Protein AF-A0A9D6ZC73-F1 (afdb_monomer_lite)

pLDDT: mean 83.38, std 12.48, range [46.06, 94.62]

Secondary structure (DSSP, 8-state):
--TTGGGG------HHHHHHHHHHHHHHHHTT-HHHHHHHHHHHHHIIIIIITHHHHHHHTTT-HHHHHHHHHHHHHHHHHHHHHHHS--

Foldseek 3Di:
DDPVVVVPPPQDDDPVLVVVLVVVLVVCVVVVVNLVSVLSVLVSVCCRVCVVCVVVVCVVVVVDPVVSVVSNVVSVVVSVVSVVVVVPDD

Sequence (90 aa):
MDTEILKTIQITIPLWQISLFLLLAAILMLMGHKKIALAACYAFSLYWIFGLNRPELLKQFSNSTLLMGIYLAAGIIVVFLLLITFLIKE

Radius of gyration: 15.34 Å; chains: 1; bounding box: 31×29×43 Å

Structure (mmCIF, N/CA/C/O backbone):
data_AF-A0A9D6ZC73-F1
#
_entry.id   AF-A0A9D6ZC73-F1
#
loop_
_atom_site.group_PDB
_atom_site.id
_atom_site.type_symbol
_atom_site.label_atom_id
_atom_site.label_alt_id
_atom_site.label_comp_id
_atom_site.label_asym_id
_atom_site.label_entity_id
_atom_site.label_seq_id
_atom_site.pdbx_PDB_ins_code
_atom_site.Cartn_x
_atom_site.Cartn_y
_atom_site.Cartn_z
_atom_site.occupancy
_atom_site.B_iso_or_equiv
_atom_site.auth_seq_id
_atom_site.auth_comp_id
_atom_site.auth_asym_id
_atom_site.auth_atom_id
_atom_site.pdbx_PDB_model_num
ATOM 1 N N . MET A 1 1 ? -8.085 15.782 -21.423 1.00 48.41 1 MET A N 1
ATOM 2 C CA . MET A 1 1 ? -7.594 14.903 -20.342 1.00 48.41 1 MET A CA 1
ATOM 3 C C . MET A 1 1 ? -8.154 13.531 -20.635 1.00 48.41 1 MET A C 1
ATOM 5 O O . MET A 1 1 ? -9.308 13.262 -20.323 1.00 48.41 1 MET A O 1
ATOM 9 N N . ASP A 1 2 ? -7.387 12.751 -21.385 1.00 48.41 2 ASP A N 1
ATOM 10 C CA . ASP A 1 2 ? -7.839 11.524 -22.031 1.00 48.41 2 ASP A CA 1
ATOM 11 C C . ASP A 1 2 ? -8.059 10.431 -20.986 1.00 48.41 2 ASP A C 1
ATOM 13 O O . ASP A 1 2 ? -7.123 9.870 -20.416 1.00 48.41 2 ASP A O 1
ATOM 17 N N . THR A 1 3 ? -9.328 10.132 -20.719 1.00 54.91 3 THR A N 1
ATOM 18 C CA . THR A 1 3 ? -9.776 9.076 -19.798 1.00 54.91 3 THR A CA 1
ATOM 19 C C . THR A 1 3 ? -9.352 7.671 -20.246 1.00 54.91 3 THR A C 1
ATOM 21 O O . THR A 1 3 ? -9.518 6.708 -19.499 1.00 54.91 3 THR A O 1
ATOM 24 N N . GLU A 1 4 ? -8.748 7.543 -21.430 1.00 53.41 4 GLU A N 1
ATOM 25 C CA . GLU A 1 4 ? -8.185 6.301 -21.960 1.00 53.41 4 GLU A CA 1
ATOM 26 C C . GLU A 1 4 ? -6.893 5.869 -21.254 1.00 53.41 4 GLU A C 1
ATOM 28 O O . GLU A 1 4 ? -6.660 4.671 -21.104 1.00 53.41 4 GLU A O 1
ATOM 33 N N . ILE A 1 5 ? -6.098 6.805 -20.719 1.00 54.09 5 ILE A N 1
ATOM 34 C CA . ILE A 1 5 ? -4.864 6.472 -19.977 1.00 54.09 5 ILE A CA 1
ATOM 35 C C . ILE A 1 5 ? -5.194 5.658 -18.714 1.00 54.09 5 ILE A C 1
ATOM 37 O O . ILE A 1 5 ? -4.446 4.763 -18.324 1.00 54.09 5 ILE A O 1
ATOM 41 N N . LEU A 1 6 ? -6.361 5.909 -18.109 1.00 46.06 6 LEU A N 1
ATOM 42 C CA . LEU A 1 6 ? -6.826 5.196 -16.917 1.00 46.06 6 LEU A CA 1
ATOM 43 C C . LEU A 1 6 ? -7.368 3.789 -17.226 1.00 46.06 6 LEU A C 1
ATOM 45 O O . LEU A 1 6 ? -7.421 2.957 -16.324 1.00 46.06 6 LEU A O 1
ATOM 49 N N . LYS A 1 7 ? -7.745 3.488 -18.479 1.00 52.91 7 LYS A N 1
ATOM 50 C CA . LYS A 1 7 ? -8.273 2.166 -18.875 1.00 52.91 7 LYS A CA 1
ATOM 51 C C . LYS A 1 7 ? -7.191 1.102 -19.070 1.00 52.91 7 LYS A C 1
ATOM 53 O O . LYS A 1 7 ? -7.499 -0.085 -19.017 1.00 52.91 7 LYS A O 1
ATOM 58 N N . THR A 1 8 ? -5.939 1.502 -19.276 1.00 54.09 8 THR A N 1
ATOM 59 C CA . THR A 1 8 ? -4.845 0.580 -19.636 1.00 54.09 8 THR A CA 1
ATOM 60 C C . THR A 1 8 ? -4.156 -0.049 -18.419 1.00 54.09 8 THR A C 1
ATOM 62 O O . THR A 1 8 ? -3.327 -0.947 -18.561 1.00 54.09 8 THR A O 1
ATOM 65 N N . ILE A 1 9 ? -4.501 0.372 -17.199 1.00 56.56 9 ILE A N 1
ATOM 66 C CA . ILE A 1 9 ? -3.914 -0.193 -15.982 1.00 56.56 9 ILE A CA 1
ATOM 67 C C . ILE A 1 9 ? -4.685 -1.461 -15.587 1.00 56.56 9 ILE A C 1
ATOM 69 O O . ILE A 1 9 ? -5.618 -1.423 -14.787 1.00 56.56 9 ILE A O 1
ATOM 73 N N . GLN A 1 10 ? -4.290 -2.606 -16.148 1.00 64.44 10 GLN A N 1
ATOM 74 C CA . GLN A 1 10 ? -4.766 -3.915 -15.696 1.00 64.44 10 GLN A CA 1
ATOM 75 C C . GLN A 1 10 ? -4.076 -4.294 -14.379 1.00 64.44 10 GLN A C 1
ATOM 77 O O . GLN A 1 10 ? -3.098 -5.037 -14.364 1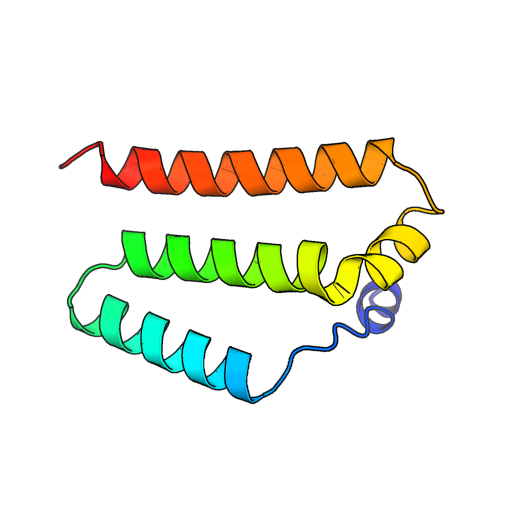.00 64.44 10 GLN A O 1
ATOM 82 N N . ILE A 1 11 ? -4.569 -3.749 -13.265 1.00 67.56 11 ILE A N 1
ATOM 83 C CA . ILE A 1 11 ? -4.115 -4.142 -11.927 1.00 67.56 11 ILE A CA 1
ATOM 84 C C . ILE A 1 11 ? -4.713 -5.509 -11.614 1.00 67.56 11 ILE A C 1
ATOM 86 O O . ILE A 1 11 ? -5.917 -5.641 -11.393 1.00 67.56 11 ILE A O 1
ATOM 90 N N . THR A 1 12 ? -3.873 -6.536 -11.585 1.00 77.50 12 THR A N 1
ATOM 91 C CA . THR A 1 12 ? -4.298 -7.875 -11.186 1.00 77.50 12 THR A CA 1
ATOM 92 C C . THR A 1 12 ? -4.245 -7.961 -9.668 1.00 77.50 12 THR A C 1
ATOM 94 O O . THR A 1 12 ? -3.182 -7.787 -9.074 1.00 77.50 12 THR A O 1
ATOM 97 N N . 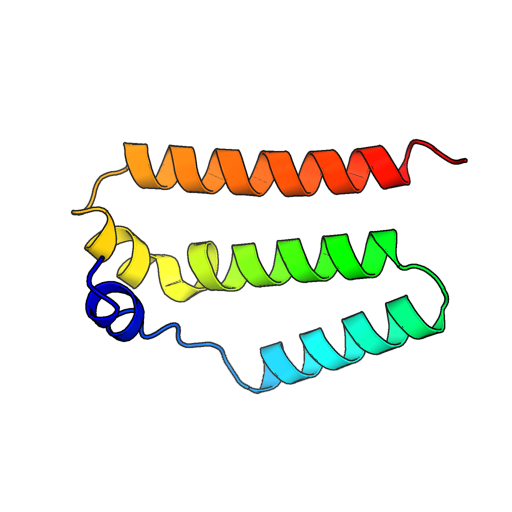ILE A 1 13 ? -5.390 -8.211 -9.030 1.00 85.12 13 ILE A N 1
ATOM 98 C CA . ILE A 1 13 ? -5.495 -8.406 -7.579 1.00 85.12 13 ILE A CA 1
ATOM 99 C C . ILE A 1 13 ? -6.201 -9.745 -7.313 1.00 85.12 13 ILE A C 1
ATOM 101 O O . ILE A 1 13 ? -7.331 -9.935 -7.767 1.00 85.12 13 ILE A O 1
ATOM 105 N N . PRO A 1 14 ? -5.583 -10.684 -6.571 1.00 86.50 14 PRO A N 1
ATOM 106 C CA . PRO A 1 14 ? -6.226 -11.928 -6.180 1.00 86.50 14 PRO A CA 1
ATOM 107 C C . PRO A 1 14 ? -7.501 -11.679 -5.364 1.00 86.50 14 PRO A C 1
ATOM 109 O O . PRO A 1 14 ? -7.476 -10.968 -4.359 1.00 86.50 14 PRO A O 1
ATOM 112 N N . LEU A 1 15 ? -8.603 -12.335 -5.736 1.00 85.62 15 LEU A N 1
ATOM 113 C CA . LEU A 1 15 ? -9.908 -12.178 -5.072 1.00 85.62 15 LEU A CA 1
ATOM 114 C C . LEU A 1 15 ? -9.867 -12.473 -3.564 1.00 85.62 15 LEU A C 1
ATOM 116 O O . LEU A 1 15 ? -10.565 -11.826 -2.780 1.00 85.62 15 LEU A O 1
ATOM 120 N N . TRP A 1 16 ? -9.024 -13.415 -3.135 1.00 86.25 16 TRP A N 1
ATOM 121 C CA . TRP A 1 16 ? -8.864 -13.732 -1.715 1.00 86.25 16 TRP A CA 1
ATOM 122 C C . TRP A 1 16 ? -8.230 -12.571 -0.930 1.00 86.25 16 TRP A C 1
ATOM 124 O O . TRP A 1 16 ? -8.624 -12.322 0.207 1.00 86.25 16 TRP A O 1
ATOM 134 N N . GLN A 1 17 ? -7.310 -11.815 -1.545 1.00 89.62 17 GLN A N 1
ATOM 135 C CA . GLN A 1 17 ? -6.710 -10.631 -0.923 1.00 89.62 17 GLN A CA 1
ATOM 136 C C . GLN A 1 17 ? -7.729 -9.500 -0.805 1.00 89.62 17 GLN A C 1
ATOM 138 O O . GLN A 1 17 ? -7.763 -8.832 0.222 1.00 89.62 17 GLN A O 1
ATOM 143 N N . ILE A 1 18 ? -8.591 -9.319 -1.813 1.00 90.44 18 ILE A N 1
ATOM 144 C CA . ILE A 1 18 ? -9.703 -8.354 -1.753 1.00 90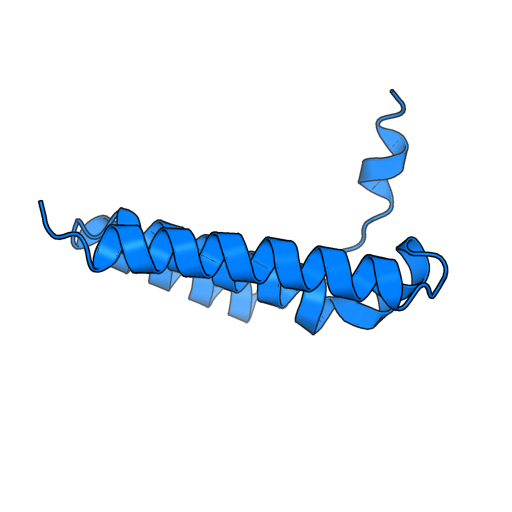.44 18 ILE A CA 1
ATOM 145 C C . ILE A 1 18 ? -10.665 -8.724 -0.622 1.00 90.44 18 ILE A C 1
ATOM 147 O O . ILE A 1 18 ? -11.075 -7.862 0.149 1.00 90.44 18 ILE A O 1
ATOM 151 N N . SER A 1 19 ? -10.991 -10.011 -0.491 1.00 91.62 19 SER A N 1
ATOM 152 C CA . SER A 1 19 ? -11.885 -10.502 0.563 1.00 91.62 19 SER A CA 1
ATOM 153 C C . SER A 1 19 ? -11.298 -10.263 1.956 1.00 91.62 19 SER A C 1
ATOM 155 O O . SER A 1 19 ? -11.991 -9.767 2.841 1.00 91.62 19 SER A O 1
ATOM 157 N N . LEU A 1 20 ? -10.006 -10.552 2.141 1.00 92.06 20 LEU A N 1
ATOM 158 C CA . LEU A 1 20 ? -9.298 -10.307 3.398 1.00 92.06 20 LEU A CA 1
ATOM 159 C C . LEU A 1 20 ? -9.189 -8.811 3.712 1.00 92.06 20 LEU A C 1
ATOM 161 O O . LEU A 1 20 ? -9.412 -8.410 4.851 1.00 92.06 20 LEU A O 1
ATOM 165 N N . PHE A 1 21 ? -8.899 -7.989 2.703 1.00 92.94 21 PHE A N 1
ATOM 166 C CA . PHE A 1 21 ? -8.885 -6.535 2.820 1.00 92.94 21 PHE A CA 1
ATOM 167 C C . PHE A 1 21 ? -10.243 -5.996 3.287 1.00 92.94 21 PHE A C 1
ATOM 169 O O . PHE A 1 21 ? -10.306 -5.237 4.253 1.00 92.94 21 PHE A O 1
ATOM 176 N N . LEU A 1 22 ? -11.328 -6.432 2.643 1.00 92.62 22 LEU A N 1
ATOM 177 C CA . LEU A 1 22 ? -12.685 -6.009 2.971 1.00 92.62 22 LEU A CA 1
ATOM 178 C C . LEU A 1 22 ? -13.074 -6.430 4.392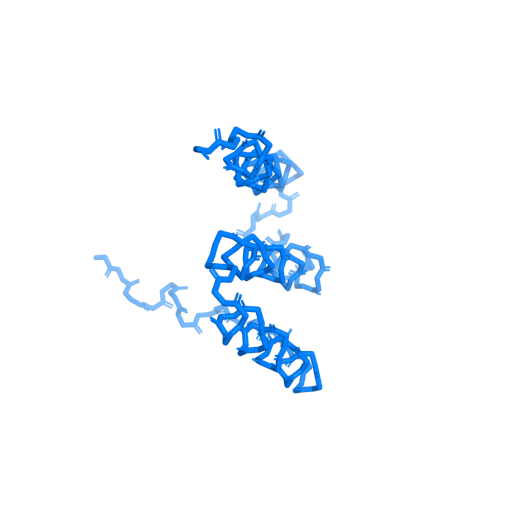 1.00 92.62 22 LEU A C 1
ATOM 180 O O . LEU A 1 22 ? -13.597 -5.616 5.150 1.00 92.62 22 LEU A O 1
ATOM 184 N N . LEU A 1 23 ? -12.780 -7.679 4.768 1.00 94.62 23 LEU A N 1
ATOM 185 C CA . LEU A 1 23 ? -13.046 -8.204 6.106 1.00 94.62 23 LEU A CA 1
ATOM 186 C C . LEU A 1 23 ? -12.288 -7.402 7.172 1.00 94.62 23 LEU A C 1
ATOM 188 O O . LEU A 1 23 ? -12.880 -6.968 8.157 1.00 94.62 23 LEU A O 1
ATOM 192 N N . LEU A 1 24 ? -10.990 -7.172 6.964 1.00 92.75 24 LEU A N 1
ATOM 193 C CA . LEU A 1 24 ? -10.150 -6.430 7.899 1.00 92.75 24 LEU A CA 1
ATOM 194 C C . LEU A 1 24 ? -10.622 -4.979 8.042 1.00 92.75 24 LEU A C 1
ATOM 196 O O . LEU A 1 24 ? -10.757 -4.486 9.162 1.00 92.75 24 LEU A O 1
ATOM 200 N N . ALA A 1 25 ? -10.911 -4.304 6.927 1.00 91.50 25 ALA A N 1
ATOM 201 C CA . ALA A 1 25 ? -11.421 -2.939 6.936 1.00 91.50 25 ALA A CA 1
ATOM 202 C C . ALA A 1 25 ? -12.770 -2.849 7.667 1.00 91.50 25 ALA A C 1
ATOM 204 O O . ALA A 1 25 ? -12.948 -1.967 8.506 1.00 91.50 25 ALA A O 1
ATOM 205 N N . ALA A 1 26 ? -13.685 -3.790 7.413 1.00 92.75 26 ALA A N 1
ATOM 206 C CA . ALA A 1 26 ? -14.977 -3.854 8.087 1.00 92.75 26 ALA A CA 1
ATOM 207 C C . ALA A 1 26 ? -14.826 -4.059 9.602 1.00 92.75 26 ALA A C 1
ATOM 209 O O . ALA A 1 26 ? -15.418 -3.307 10.373 1.00 92.75 26 ALA A O 1
ATOM 210 N N . ILE A 1 27 ? -13.992 -5.010 10.040 1.00 93.88 27 ILE A N 1
ATOM 211 C CA . ILE A 1 27 ? -13.734 -5.260 11.468 1.00 93.88 27 ILE A CA 1
ATOM 212 C C . ILE A 1 27 ? -13.161 -4.005 12.138 1.00 93.88 27 ILE A C 1
ATOM 214 O O . ILE A 1 27 ? -13.680 -3.561 13.161 1.00 93.88 27 ILE A O 1
ATOM 218 N N . LEU A 1 28 ? -12.135 -3.385 11.548 1.00 91.56 28 LEU A N 1
ATOM 219 C CA . LEU A 1 28 ? -11.499 -2.190 12.111 1.00 91.56 28 LEU A CA 1
ATOM 220 C C . LEU A 1 28 ? -12.461 -0.998 12.191 1.00 91.56 28 LEU A C 1
ATOM 222 O O . LEU A 1 28 ? -12.437 -0.251 13.172 1.00 91.56 28 LEU A O 1
ATOM 226 N N . MET A 1 29 ? -13.323 -0.822 11.186 1.00 88.94 29 MET A N 1
ATOM 227 C CA . MET A 1 29 ? -14.354 0.215 11.206 1.00 88.94 29 MET A CA 1
ATOM 228 C C . MET A 1 29 ? -15.424 -0.055 12.269 1.00 88.94 29 MET A C 1
ATOM 230 O O . MET A 1 29 ? -15.790 0.875 12.987 1.00 88.94 29 MET A O 1
ATOM 234 N N . LEU A 1 30 ? -15.883 -1.304 12.416 1.00 92.94 30 LEU A N 1
ATOM 235 C CA . LEU A 1 30 ? -16.858 -1.701 13.440 1.00 92.94 30 LEU A CA 1
ATOM 236 C C . LEU A 1 30 ? -16.317 -1.515 14.862 1.00 92.94 30 LEU A C 1
ATOM 238 O O . LEU A 1 30 ? -17.061 -1.117 15.752 1.00 92.94 30 LEU A O 1
ATOM 242 N N . MET A 1 31 ? -15.014 -1.717 15.069 1.00 91.00 31 MET A N 1
ATOM 243 C CA . MET A 1 31 ? -14.338 -1.440 16.343 1.00 91.00 31 MET A CA 1
ATOM 244 C C . MET A 1 31 ? -14.122 0.064 16.613 1.00 91.00 31 MET A C 1
ATOM 246 O O . MET A 1 31 ? -13.539 0.434 17.627 1.00 91.00 31 MET A O 1
ATOM 250 N N . GLY A 1 32 ? -14.553 0.954 15.710 1.00 87.44 32 GLY A N 1
ATOM 251 C CA . GLY A 1 32 ? -14.371 2.402 15.841 1.00 87.44 32 GLY A CA 1
ATOM 252 C C . GLY A 1 32 ? -12.956 2.891 15.509 1.00 87.44 32 GLY A C 1
ATOM 253 O O . GLY A 1 32 ? -12.683 4.091 15.576 1.00 87.44 32 GLY A O 1
ATOM 254 N N . HIS A 1 33 ? -12.054 2.006 15.076 1.00 85.88 33 HIS A N 1
ATOM 255 C CA . HIS A 1 33 ? -10.661 2.320 14.752 1.00 85.88 33 HIS A CA 1
ATOM 256 C C . HIS A 1 33 ? -10.498 2.878 13.329 1.00 85.88 33 HIS A C 1
ATOM 258 O O . HIS A 1 33 ? -9.713 2.376 12.523 1.00 85.88 33 HIS A O 1
ATOM 264 N N . LYS A 1 34 ? -11.213 3.966 13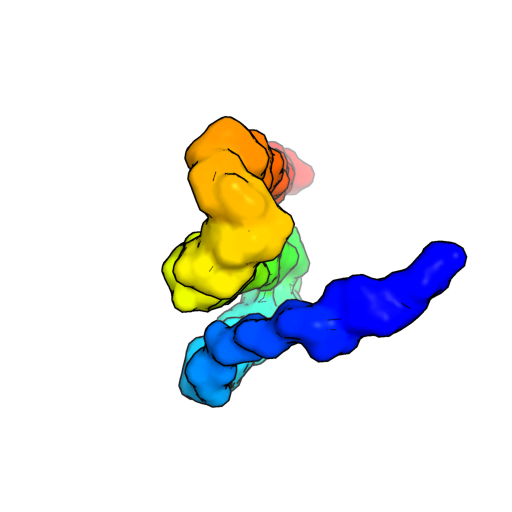.016 1.00 84.88 34 LYS A N 1
ATOM 265 C CA . LYS A 1 34 ? -11.256 4.587 11.675 1.00 84.88 34 LYS A CA 1
ATOM 266 C C . LYS A 1 34 ? -9.863 4.902 11.109 1.00 84.88 34 LYS A C 1
ATOM 268 O O . LYS A 1 34 ? -9.600 4.628 9.943 1.00 84.88 34 LYS A O 1
ATOM 273 N N . LYS A 1 35 ? -8.958 5.428 11.947 1.00 85.06 35 LYS A N 1
ATOM 274 C CA . LYS A 1 35 ? -7.570 5.762 11.570 1.00 85.06 35 LYS A CA 1
ATOM 275 C C . LYS A 1 35 ? -6.775 4.512 11.147 1.00 85.06 35 LYS A C 1
ATOM 277 O O . LYS A 1 35 ? -6.082 4.538 10.135 1.00 85.06 35 LYS A O 1
ATOM 282 N N . ILE A 1 36 ? -6.933 3.402 11.877 1.00 83.38 36 ILE A N 1
ATOM 283 C CA . ILE A 1 36 ? -6.248 2.127 11.596 1.00 83.38 36 ILE A CA 1
ATOM 284 C C . ILE A 1 36 ? -6.822 1.475 10.337 1.00 83.38 36 ILE A C 1
ATOM 286 O O . ILE A 1 36 ? -6.061 0.993 9.502 1.00 83.38 36 ILE A O 1
ATOM 290 N N . ALA A 1 37 ? -8.148 1.511 10.164 1.00 88.88 37 ALA A N 1
ATOM 291 C CA . ALA A 1 37 ? -8.793 1.038 8.942 1.00 88.88 37 ALA A CA 1
ATOM 292 C C . ALA A 1 37 ? -8.231 1.765 7.711 1.00 88.88 37 ALA A C 1
ATOM 294 O O . ALA A 1 37 ? -7.856 1.121 6.736 1.00 88.88 37 ALA A O 1
ATOM 295 N N . LEU A 1 38 ? -8.086 3.093 7.784 1.00 87.56 38 LEU A N 1
ATOM 296 C CA . LEU A 1 38 ? -7.528 3.891 6.692 1.00 87.56 38 LEU A CA 1
ATOM 297 C C . LEU A 1 38 ? -6.057 3.547 6.407 1.00 87.56 38 LEU A C 1
ATOM 299 O O . LEU A 1 38 ? -5.678 3.393 5.248 1.00 87.56 38 LEU A O 1
ATOM 303 N N . ALA A 1 39 ? -5.241 3.381 7.453 1.00 88.19 39 ALA A N 1
ATOM 304 C CA . ALA A 1 39 ? -3.844 2.966 7.324 1.00 88.19 39 ALA A CA 1
ATOM 305 C C . ALA A 1 39 ? -3.715 1.590 6.655 1.00 88.19 39 ALA A C 1
ATOM 307 O O . ALA A 1 39 ? -2.905 1.422 5.742 1.00 88.19 39 ALA A O 1
ATOM 308 N N . ALA A 1 40 ? -4.558 0.631 7.048 1.00 88.12 40 ALA A N 1
ATOM 309 C CA . ALA A 1 40 ? -4.625 -0.678 6.412 1.00 88.12 40 ALA A CA 1
ATOM 310 C C . ALA A 1 40 ? -5.014 -0.554 4.929 1.00 88.12 40 ALA A C 1
ATOM 312 O O . ALA A 1 40 ? -4.319 -1.106 4.079 1.00 88.12 40 ALA A O 1
ATOM 313 N N . CYS A 1 41 ? -6.045 0.229 4.587 1.00 90.81 41 CYS A N 1
ATOM 314 C CA . CYS A 1 41 ? -6.432 0.479 3.191 1.00 90.81 41 CYS A CA 1
ATOM 315 C C . CYS A 1 41 ? -5.288 1.033 2.343 1.00 90.81 41 CYS A C 1
ATOM 317 O O . CYS A 1 41 ? -5.062 0.562 1.224 1.00 90.81 41 CYS A O 1
ATOM 319 N N . TYR A 1 42 ? -4.540 1.996 2.877 1.00 89.44 42 TYR A N 1
ATOM 320 C CA . TYR A 1 42 ? -3.381 2.552 2.188 1.00 89.44 42 TYR A CA 1
ATOM 321 C C . TYR A 1 42 ? -2.260 1.528 2.010 1.00 89.44 42 TYR A C 1
ATOM 323 O O . TYR A 1 42 ? -1.707 1.420 0.917 1.00 89.44 42 TYR A O 1
ATOM 331 N N . ALA A 1 43 ? -1.958 0.738 3.041 1.00 89.50 43 ALA A N 1
ATOM 332 C CA . ALA A 1 43 ? -0.933 -0.298 2.970 1.00 89.50 43 ALA A CA 1
ATOM 333 C C . ALA A 1 43 ? -1.277 -1.386 1.938 1.00 89.50 43 ALA A C 1
ATOM 335 O O . ALA A 1 43 ? -0.425 -1.747 1.127 1.00 89.50 43 ALA A O 1
ATOM 336 N N . PHE A 1 44 ? -2.528 -1.863 1.914 1.00 91.06 44 PHE A N 1
ATOM 337 C CA . PHE A 1 44 ? -2.999 -2.828 0.913 1.00 91.06 44 PHE A CA 1
ATOM 338 C C . PHE A 1 44 ? -2.929 -2.258 -0.505 1.00 91.06 44 PHE A C 1
ATOM 340 O O . PHE A 1 44 ? -2.434 -2.927 -1.409 1.00 91.06 44 PHE A O 1
ATOM 347 N N . SER A 1 45 ? -3.345 -1.004 -0.690 1.00 89.50 45 SER A N 1
ATOM 348 C CA . SER A 1 45 ? -3.270 -0.329 -1.990 1.00 89.50 45 SER A CA 1
ATOM 349 C C . SER A 1 45 ? -1.825 -0.196 -2.475 1.00 89.50 45 SER A C 1
ATOM 351 O O . SER A 1 45 ? -1.529 -0.508 -3.628 1.00 89.50 45 SER A O 1
ATOM 353 N N . LEU A 1 46 ? -0.902 0.197 -1.590 1.00 91.00 46 LEU A N 1
ATOM 354 C CA . LEU A 1 46 ? 0.522 0.287 -1.910 1.00 91.00 46 LEU A CA 1
ATOM 355 C C . LEU A 1 46 ? 1.104 -1.088 -2.258 1.00 91.00 46 LEU A C 1
ATOM 357 O O . LEU A 1 46 ? 1.828 -1.217 -3.242 1.00 91.00 46 LEU A O 1
ATOM 361 N N . TYR A 1 47 ? 0.758 -2.124 -1.493 1.00 90.38 47 TYR A N 1
ATOM 362 C CA . TYR A 1 47 ? 1.179 -3.494 -1.771 1.00 90.38 47 TYR A CA 1
ATOM 363 C C . TYR A 1 47 ? 0.673 -3.984 -3.132 1.00 90.38 47 TYR A C 1
ATOM 365 O O . TYR A 1 47 ? 1.454 -4.543 -3.900 1.00 90.38 47 TYR A O 1
ATOM 373 N N . TRP A 1 48 ? -0.594 -3.750 -3.476 1.00 90.94 48 TRP A N 1
ATOM 374 C CA . TRP A 1 48 ? -1.140 -4.192 -4.758 1.00 90.94 48 TRP A CA 1
ATOM 375 C C . TRP A 1 48 ? -0.531 -3.450 -5.940 1.00 90.94 48 TRP A C 1
ATOM 377 O O . TRP A 1 48 ? -0.148 -4.084 -6.921 1.00 90.94 48 TRP A O 1
ATOM 387 N N . ILE A 1 49 ? -0.409 -2.127 -5.856 1.00 86.81 49 ILE A N 1
ATOM 388 C CA . ILE A 1 49 ? 0.073 -1.325 -6.983 1.00 86.81 49 ILE A CA 1
ATOM 389 C C . ILE A 1 49 ? 1.587 -1.480 -7.148 1.00 86.81 49 ILE A C 1
ATOM 391 O O . ILE A 1 49 ? 2.063 -1.740 -8.249 1.00 86.81 49 ILE A O 1
ATOM 395 N N . PHE A 1 50 ? 2.354 -1.357 -6.063 1.00 88.62 50 PHE A N 1
ATOM 396 C CA . PHE A 1 50 ? 3.814 -1.382 -6.131 1.00 88.62 50 PHE A CA 1
ATOM 397 C C . PHE A 1 50 ? 4.411 -2.780 -5.987 1.00 88.62 50 PHE A C 1
ATOM 399 O O . PHE A 1 50 ? 5.380 -3.097 -6.668 1.00 88.62 50 PHE A O 1
ATOM 406 N N . GLY A 1 51 ? 3.892 -3.598 -5.071 1.00 88.00 51 GLY A N 1
ATOM 407 C CA . GLY A 1 51 ? 4.443 -4.921 -4.779 1.00 88.00 51 GLY A CA 1
ATOM 408 C C . GLY A 1 51 ? 3.996 -5.962 -5.797 1.00 88.00 51 GLY A C 1
ATOM 409 O O . GLY A 1 51 ? 4.823 -6.587 -6.457 1.00 88.00 51 GLY A O 1
ATOM 410 N N . LEU A 1 52 ? 2.682 -6.132 -5.930 1.00 88.56 52 LEU A N 1
ATOM 411 C CA . LEU A 1 52 ? 2.084 -7.173 -6.759 1.00 88.56 52 LEU A CA 1
ATOM 412 C C . LEU A 1 52 ? 2.149 -6.839 -8.256 1.00 88.56 52 LEU A C 1
ATOM 414 O O . LEU A 1 52 ? 2.536 -7.692 -9.045 1.00 88.56 52 LEU A O 1
ATOM 418 N N . ASN A 1 53 ? 1.838 -5.598 -8.635 1.00 88.50 53 ASN A N 1
ATOM 419 C CA . ASN A 1 53 ? 1.851 -5.131 -10.029 1.00 88.50 53 ASN A CA 1
ATOM 420 C C . ASN A 1 53 ? 3.143 -4.365 -10.369 1.00 88.50 53 ASN A C 1
ATOM 422 O O . ASN A 1 53 ? 3.167 -3.479 -11.226 1.00 88.50 53 ASN A O 1
ATOM 426 N N . ARG A 1 54 ? 4.248 -4.698 -9.681 1.00 87.38 54 ARG A N 1
ATOM 427 C CA . ARG A 1 54 ? 5.568 -4.088 -9.901 1.00 87.38 54 ARG A CA 1
ATOM 428 C C . ARG A 1 54 ? 6.017 -4.140 -11.368 1.00 87.38 54 ARG A C 1
ATOM 430 O O . ARG A 1 54 ? 6.507 -3.117 -11.849 1.00 87.38 54 ARG A O 1
ATOM 437 N N . PRO A 1 55 ? 5.911 -5.284 -12.079 1.00 87.75 55 PRO A N 1
ATOM 438 C CA . PRO A 1 55 ? 6.339 -5.375 -13.475 1.00 87.75 55 PRO A CA 1
ATOM 439 C C . PRO A 1 55 ? 5.531 -4.459 -14.402 1.00 87.75 55 PRO A C 1
ATOM 441 O O . PRO A 1 55 ? 6.095 -3.814 -15.284 1.00 87.75 55 PRO A O 1
ATOM 444 N N . GLU A 1 56 ? 4.222 -4.370 -14.192 1.00 86.56 56 GLU A N 1
ATOM 445 C CA . GLU A 1 56 ? 3.303 -3.514 -14.942 1.00 86.56 56 GLU A CA 1
ATOM 446 C C . GLU A 1 56 ? 3.598 -2.037 -14.665 1.00 86.56 56 GLU A C 1
ATOM 448 O O . GLU A 1 56 ? 3.681 -1.235 -15.595 1.00 86.56 56 GLU A O 1
ATOM 453 N N . LEU A 1 57 ? 3.844 -1.689 -13.402 1.00 85.62 57 LEU A N 1
ATOM 454 C CA . LEU A 1 57 ? 4.212 -0.340 -12.986 1.00 85.62 57 LEU A CA 1
ATOM 455 C C . LEU A 1 57 ? 5.573 0.085 -13.560 1.00 85.62 57 LEU A C 1
ATOM 457 O O . LEU A 1 57 ? 5.729 1.209 -14.034 1.00 85.62 57 LEU A O 1
ATOM 461 N N . LEU A 1 58 ? 6.555 -0.821 -13.582 1.00 88.38 58 LEU A N 1
ATOM 462 C CA . LEU A 1 58 ? 7.867 -0.574 -14.184 1.00 88.38 58 LEU A CA 1
ATOM 463 C C . LEU A 1 58 ? 7.744 -0.301 -15.693 1.00 88.38 58 LEU A C 1
ATOM 465 O O . LEU A 1 58 ? 8.375 0.631 -16.193 1.00 88.38 58 LEU A O 1
ATOM 469 N N . LYS A 1 59 ? 6.890 -1.052 -16.404 1.00 87.69 59 LYS A N 1
ATOM 470 C CA . LYS A 1 59 ? 6.582 -0.793 -17.822 1.00 87.69 59 LYS A CA 1
ATOM 471 C C . LYS A 1 59 ? 5.952 0.587 -18.020 1.00 87.69 59 LYS A C 1
ATOM 473 O O . LYS A 1 59 ? 6.337 1.291 -18.947 1.00 87.69 59 LYS A O 1
ATOM 478 N N . GLN A 1 60 ? 5.031 0.993 -17.144 1.00 85.12 60 GLN A N 1
ATOM 479 C CA . GLN A 1 60 ? 4.398 2.318 -17.207 1.00 85.12 60 GLN A CA 1
ATOM 480 C C . GLN A 1 60 ? 5.378 3.464 -16.951 1.00 85.12 60 GLN A C 1
ATOM 482 O O . GLN A 1 60 ? 5.251 4.528 -17.548 1.00 85.12 60 GLN A O 1
ATOM 487 N N . PHE A 1 61 ? 6.387 3.243 -16.111 1.00 87.50 61 PHE A N 1
ATOM 488 C CA . PHE A 1 61 ? 7.450 4.214 -15.864 1.00 87.50 61 PHE A CA 1
ATOM 489 C C . PHE A 1 61 ? 8.614 4.124 -16.855 1.00 87.50 61 PHE A C 1
ATOM 491 O O . PHE A 1 61 ? 9.701 4.620 -16.558 1.00 87.50 61 PHE A O 1
ATOM 498 N N . SER A 1 62 ? 8.422 3.501 -18.023 1.00 88.44 62 SER A N 1
ATOM 499 C CA . SER A 1 62 ? 9.466 3.346 -19.047 1.00 88.44 62 SER A CA 1
ATOM 500 C C . SER A 1 62 ? 10.755 2.726 -18.491 1.00 88.44 62 SER A C 1
ATOM 502 O O . SER A 1 62 ? 11.860 3.132 -18.845 1.00 88.44 62 SER A O 1
ATOM 504 N N . ASN A 1 63 ? 10.617 1.763 -17.575 1.00 87.81 63 ASN A N 1
ATOM 505 C CA . ASN A 1 63 ? 11.703 1.122 -16.831 1.00 87.81 63 ASN A CA 1
ATOM 506 C C . ASN A 1 63 ? 12.573 2.077 -15.983 1.00 87.81 63 ASN A C 1
ATOM 508 O O . ASN A 1 63 ? 13.703 1.742 -15.629 1.00 87.81 63 ASN A O 1
ATOM 512 N N . SER A 1 64 ? 12.063 3.258 -15.622 1.00 90.56 64 SER A N 1
ATOM 513 C CA . SER A 1 64 ? 12.780 4.218 -14.782 1.00 90.56 64 SER A CA 1
ATOM 514 C C . SER A 1 64 ? 12.770 3.809 -13.308 1.00 90.56 64 SER A C 1
ATOM 516 O O . SER A 1 64 ? 11.763 3.936 -12.604 1.00 90.56 64 SER A O 1
AT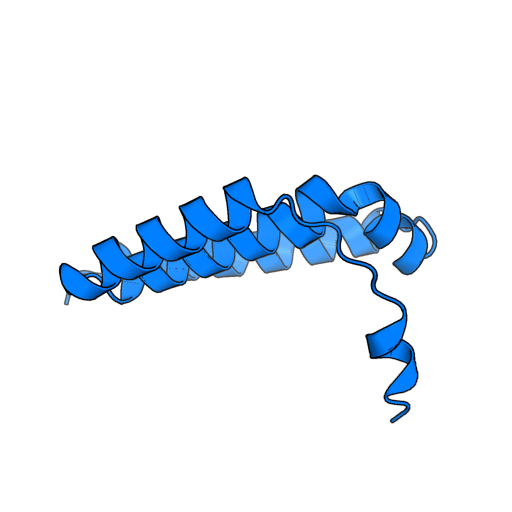OM 518 N N . THR A 1 65 ? 13.932 3.390 -12.804 1.00 89.56 65 THR A N 1
ATOM 519 C CA . THR A 1 65 ? 14.148 3.092 -11.377 1.00 89.56 65 THR A CA 1
ATOM 520 C C . THR A 1 65 ? 13.914 4.317 -10.488 1.00 89.56 65 THR A C 1
ATOM 522 O O . THR A 1 65 ? 13.458 4.176 -9.355 1.00 89.56 65 THR A O 1
ATOM 525 N N . LEU A 1 66 ? 14.180 5.525 -10.999 1.00 90.75 66 LEU A N 1
ATOM 526 C CA . LEU A 1 66 ? 13.989 6.773 -10.258 1.00 90.75 66 LEU A CA 1
ATOM 527 C C . LEU A 1 66 ? 12.503 7.028 -9.989 1.00 90.75 66 LEU A C 1
ATOM 529 O O . LEU A 1 66 ? 12.125 7.272 -8.846 1.00 90.75 66 LEU A O 1
ATOM 533 N N . LEU A 1 67 ? 11.650 6.908 -11.012 1.00 88.44 67 LEU A N 1
ATOM 534 C CA . LEU A 1 67 ? 10.202 7.090 -10.859 1.00 88.44 67 LEU A CA 1
ATOM 535 C C . LEU A 1 67 ? 9.594 6.032 -9.932 1.00 88.44 67 LEU A C 1
ATOM 537 O O . LEU A 1 67 ? 8.777 6.368 -9.077 1.00 88.44 67 LEU A O 1
ATOM 541 N N . MET A 1 68 ? 10.055 4.779 -10.024 1.00 90.25 68 MET A N 1
ATOM 542 C CA . MET A 1 68 ? 9.673 3.739 -9.065 1.00 90.25 68 MET A CA 1
ATOM 543 C C . MET A 1 68 ? 10.082 4.086 -7.629 1.00 90.25 68 MET A C 1
ATOM 545 O O . MET A 1 68 ? 9.297 3.881 -6.704 1.00 90.25 68 MET A O 1
ATOM 549 N N . GLY A 1 69 ? 11.297 4.606 -7.439 1.00 90.06 69 GLY A N 1
ATOM 550 C CA . GLY A 1 69 ? 11.801 5.020 -6.132 1.00 90.06 69 GLY A CA 1
ATOM 551 C C . GLY A 1 69 ? 10.984 6.163 -5.529 1.00 90.06 69 GLY A C 1
ATOM 552 O O . GLY A 1 69 ? 10.592 6.079 -4.369 1.00 90.06 69 GLY A O 1
ATOM 553 N N . ILE A 1 70 ? 10.660 7.187 -6.326 1.00 92.06 70 ILE A N 1
ATOM 554 C CA . ILE A 1 70 ? 9.801 8.304 -5.901 1.00 92.06 70 ILE A CA 1
ATOM 555 C C . ILE A 1 70 ? 8.403 7.804 -5.534 1.00 92.06 70 ILE A C 1
ATOM 557 O O . ILE A 1 70 ? 7.878 8.187 -4.490 1.00 92.06 70 ILE A O 1
ATOM 561 N N . TYR A 1 71 ? 7.812 6.928 -6.352 1.00 89.44 71 TYR A N 1
ATOM 562 C CA . TYR A 1 71 ? 6.492 6.360 -6.078 1.00 89.44 71 TYR A CA 1
ATOM 563 C C . TYR A 1 71 ? 6.472 5.599 -4.745 1.00 89.44 71 TYR A C 1
ATOM 565 O O . TYR A 1 71 ? 5.587 5.815 -3.915 1.00 89.44 71 TYR A O 1
ATOM 573 N N . LEU A 1 72 ? 7.477 4.750 -4.507 1.00 91.94 72 LEU A N 1
ATOM 574 C CA . LEU A 1 72 ? 7.605 4.012 -3.253 1.00 91.94 72 LEU A CA 1
ATOM 575 C C . LEU A 1 72 ? 7.802 4.956 -2.063 1.00 91.94 72 LEU A C 1
ATOM 577 O O . LEU A 1 72 ? 7.128 4.799 -1.048 1.00 91.94 72 LEU A O 1
ATOM 581 N N . ALA A 1 73 ? 8.691 5.944 -2.188 1.00 92.38 73 ALA A N 1
ATOM 582 C CA . ALA A 1 73 ? 8.950 6.918 -1.135 1.00 92.38 73 ALA A CA 1
ATOM 583 C C . ALA A 1 73 ? 7.681 7.701 -0.769 1.00 92.38 73 ALA A C 1
ATOM 585 O O . ALA A 1 73 ? 7.365 7.829 0.411 1.00 92.38 73 ALA A O 1
ATOM 586 N N . ALA A 1 74 ? 6.910 8.150 -1.763 1.00 91.69 74 ALA A N 1
ATOM 587 C CA . ALA A 1 74 ? 5.637 8.830 -1.545 1.00 91.69 74 ALA A CA 1
ATOM 588 C C . ALA A 1 74 ? 4.626 7.932 -0.815 1.00 91.69 74 ALA A C 1
ATOM 590 O O . ALA A 1 74 ? 4.019 8.358 0.168 1.00 91.69 74 ALA A O 1
ATOM 591 N N . GLY A 1 75 ? 4.489 6.672 -1.241 1.00 89.81 75 GLY A N 1
ATOM 592 C CA . GLY A 1 75 ? 3.625 5.697 -0.572 1.00 89.81 75 GLY A CA 1
ATOM 593 C C . GLY A 1 75 ? 4.026 5.450 0.884 1.00 89.81 75 GLY A C 1
ATOM 594 O O . GLY A 1 75 ? 3.179 5.462 1.776 1.00 89.81 75 GLY A O 1
ATOM 595 N N . ILE A 1 76 ? 5.326 5.293 1.140 1.00 89.44 76 ILE A N 1
ATOM 596 C CA . ILE A 1 76 ? 5.882 5.101 2.483 1.00 89.44 76 ILE A CA 1
ATOM 597 C C . ILE A 1 76 ? 5.615 6.325 3.368 1.00 89.44 76 ILE A C 1
ATOM 599 O O . ILE A 1 76 ? 5.169 6.157 4.501 1.00 89.44 76 ILE A O 1
ATOM 603 N N . ILE A 1 77 ? 5.823 7.546 2.863 1.00 92.81 77 ILE A N 1
ATOM 604 C CA . ILE A 1 77 ? 5.542 8.787 3.604 1.00 92.81 77 ILE A CA 1
ATOM 605 C C . ILE A 1 77 ? 4.082 8.823 4.059 1.00 92.81 77 ILE A C 1
ATOM 607 O O . ILE A 1 77 ? 3.817 9.112 5.222 1.00 92.81 77 ILE A O 1
ATOM 611 N N . VAL A 1 78 ? 3.134 8.481 3.183 1.00 87.19 78 VAL A N 1
ATOM 612 C CA . VAL A 1 78 ? 1.705 8.457 3.535 1.00 87.19 78 VAL A CA 1
ATOM 613 C C . VAL A 1 78 ? 1.416 7.424 4.625 1.00 87.19 78 VAL A C 1
ATOM 615 O O . VAL A 1 78 ? 0.709 7.733 5.583 1.00 87.19 78 VAL A O 1
ATOM 618 N N . VAL A 1 79 ? 2.001 6.225 4.538 1.00 85.81 79 VAL A N 1
ATOM 619 C CA . VAL A 1 79 ? 1.862 5.203 5.589 1.00 85.81 79 VAL A CA 1
ATOM 620 C C . VAL A 1 79 ? 2.426 5.711 6.921 1.00 85.81 79 VAL A C 1
ATOM 622 O O . VAL A 1 79 ? 1.758 5.591 7.945 1.00 85.81 79 VAL A O 1
ATOM 625 N N . PHE A 1 80 ? 3.605 6.339 6.922 1.00 86.56 80 PHE A N 1
ATOM 626 C CA . PHE A 1 80 ? 4.193 6.916 8.135 1.00 86.56 80 PHE A CA 1
ATOM 627 C C . PHE A 1 80 ? 3.353 8.052 8.718 1.00 86.56 80 PHE A C 1
ATOM 629 O O . PHE A 1 80 ? 3.158 8.084 9.929 1.00 86.56 80 PHE A O 1
ATOM 636 N N . LEU A 1 81 ? 2.811 8.949 7.890 1.00 86.94 81 LEU A N 1
ATOM 637 C CA . LEU A 1 81 ? 1.914 10.011 8.354 1.00 86.94 81 LEU A CA 1
ATOM 638 C C . LEU A 1 81 ? 0.682 9.425 9.053 1.00 86.94 81 LEU A C 1
ATOM 640 O O . LEU A 1 81 ? 0.335 9.870 10.146 1.00 86.94 81 LEU A O 1
ATOM 644 N N . LEU A 1 82 ? 0.079 8.376 8.485 1.00 84.75 82 LEU A N 1
ATOM 645 C CA . LEU A 1 82 ? -1.065 7.688 9.092 1.00 84.75 82 LEU A CA 1
ATOM 646 C C . LEU A 1 82 ? -0.702 6.999 10.417 1.00 84.75 82 LEU A C 1
ATOM 648 O O . LEU A 1 82 ? -1.493 7.041 11.361 1.00 84.75 82 LEU A O 1
ATOM 652 N N . LEU A 1 83 ? 0.498 6.419 10.525 1.00 81.06 83 LEU A N 1
ATOM 653 C CA . LEU A 1 83 ? 1.004 5.845 11.777 1.00 81.06 83 LEU A CA 1
ATOM 654 C C . LEU A 1 83 ? 1.297 6.919 12.837 1.00 81.06 83 LEU A C 1
ATOM 656 O O . LEU A 1 83 ? 1.008 6.716 14.014 1.00 81.06 83 LEU A O 1
ATOM 660 N N . ILE A 1 84 ? 1.816 8.083 12.444 1.00 86.06 84 ILE A N 1
ATOM 661 C CA . ILE A 1 84 ? 2.040 9.209 13.362 1.00 86.06 84 ILE A CA 1
ATOM 662 C C . ILE A 1 84 ? 0.701 9.745 13.879 1.00 86.06 84 ILE A C 1
ATOM 664 O O . ILE A 1 84 ? 0.559 9.960 15.078 1.00 86.06 84 ILE A O 1
ATOM 668 N N . THR A 1 85 ? -0.316 9.882 13.022 1.00 79.81 85 THR A N 1
ATOM 669 C CA . THR A 1 85 ? -1.681 10.255 13.442 1.00 79.81 85 THR A CA 1
ATOM 670 C C . THR A 1 85 ? -2.301 9.249 14.422 1.00 79.81 85 THR A C 1
ATOM 672 O O . THR A 1 85 ? -3.215 9.599 15.167 1.00 79.81 85 THR A O 1
ATOM 675 N N . PHE A 1 86 ? -1.824 8.003 14.433 1.00 72.88 86 PHE A N 1
ATOM 676 C CA . PHE A 1 86 ? -2.200 7.011 15.436 1.00 72.88 86 PHE A CA 1
ATOM 677 C C . PHE A 1 86 ? -1.444 7.192 16.765 1.00 72.88 86 PHE A C 1
ATOM 679 O O . PHE A 1 86 ? -2.055 7.071 17.824 1.00 72.88 86 PHE A O 1
ATOM 686 N N . LEU A 1 87 ? -0.142 7.496 16.723 1.00 76.25 87 LEU A N 1
ATOM 687 C CA . LEU A 1 87 ? 0.684 7.715 17.921 1.00 76.25 87 LEU A CA 1
ATOM 688 C C . LEU A 1 87 ? 0.348 9.024 18.645 1.00 76.25 87 LEU A C 1
ATOM 690 O O . LEU A 1 87 ? 0.467 9.102 19.868 1.00 76.25 87 LEU A O 1
ATOM 694 N N . ILE A 1 88 ? -0.095 10.038 17.902 1.00 79.38 88 ILE A N 1
ATOM 695 C CA . ILE A 1 88 ? -0.650 11.270 18.458 1.00 79.38 88 ILE A CA 1
ATOM 696 C C . ILE A 1 88 ? -2.072 10.948 18.924 1.00 79.38 88 ILE A C 1
ATOM 698 O O . ILE A 1 88 ? -3.054 11.069 18.189 1.00 79.38 88 ILE A O 1
ATOM 702 N N . LYS A 1 89 ? -2.148 10.440 20.152 1.00 58.94 89 LYS A N 1
ATOM 703 C CA . LYS A 1 89 ? -3.385 10.227 20.895 1.00 58.94 89 LYS A CA 1
ATOM 704 C C . LYS A 1 89 ? -4.059 11.591 21.104 1.00 58.94 89 LYS A C 1
ATOM 706 O O . LYS A 1 89 ? -3.421 12.490 21.646 1.00 58.94 89 LYS A O 1
ATOM 711 N N . GLU A 1 90 ? -5.298 11.736 20.633 1.00 53.28 90 GLU A N 1
ATOM 712 C CA . GLU A 1 90 ? -6.209 12.783 21.132 1.00 53.28 90 GLU A CA 1
ATOM 713 C C . GLU A 1 90 ? -6.615 12.467 22.573 1.00 53.28 90 GLU A C 1
ATOM 715 O O . GLU A 1 90 ? -6.851 11.266 22.866 1.00 53.28 90 GLU A O 1
#